Protein AF-G5KAA4-F1 (afdb_monomer_lite)

pLDDT: mean 94.37, std 4.59, range [73.69, 98.5]

Foldseek 3Di:
DFDDDPPDAFTKDFAWDADPVRDTAHAALVNDDQWDKDWDDDPPWTKIFTHGSVRCVVVQQHDDPPGRHDRMDGAHEPPRDPDDPVVVVVNVVRNVRMDTD

Structure (mmCIF, N/CA/C/O backbone):
data_AF-G5KAA4-F1
#
_entry.id   AF-G5KAA4-F1
#
loop_
_atom_site.group_PDB
_atom_site.id
_atom_site.type_symbol
_atom_site.label_atom_id
_atom_site.label_alt_id
_atom_site.label_comp_id
_atom_site.label_asym_id
_atom_site.label_entity_id
_atom_site.label_seq_id
_atom_site.pdbx_PDB_ins_code
_atom_site.Cartn_x
_atom_site.Cartn_y
_atom_site.Cartn_z
_atom_site.occupancy
_atom_site.B_iso_or_equiv
_atom_site.auth_seq_id
_atom_site.auth_comp_id
_atom_site.auth_asym_id
_atom_site.auth_atom_id
_atom_site.pdbx_PDB_model_num
ATOM 1 N N . MET A 1 1 ? -7.394 -7.401 -2.919 1.00 84.38 1 MET A N 1
ATOM 2 C CA . MET A 1 1 ? -8.170 -7.298 -1.662 1.00 84.38 1 MET A CA 1
ATOM 3 C C . MET A 1 1 ? -7.229 -7.351 -0.475 1.00 84.38 1 MET A C 1
ATOM 5 O O . MET A 1 1 ? -6.402 -8.259 -0.416 1.00 84.38 1 MET A O 1
ATOM 9 N N . ALA A 1 2 ? -7.341 -6.403 0.451 1.00 87.50 2 ALA A N 1
ATOM 10 C CA . ALA A 1 2 ? -6.548 -6.393 1.673 1.00 87.50 2 ALA A CA 1
ATOM 11 C C . ALA A 1 2 ? -7.263 -7.140 2.802 1.00 87.50 2 ALA A C 1
ATOM 13 O O . ALA A 1 2 ? -8.482 -7.082 2.926 1.00 87.50 2 ALA A O 1
ATOM 14 N N . LYS A 1 3 ? -6.493 -7.845 3.632 1.00 86.94 3 LYS A N 1
ATOM 15 C CA . LYS A 1 3 ? -7.015 -8.678 4.720 1.00 86.94 3 LYS A CA 1
ATOM 16 C C . LYS A 1 3 ? -6.529 -8.180 6.068 1.00 86.94 3 LYS A C 1
ATOM 18 O O . LYS A 1 3 ? -5.368 -7.788 6.215 1.00 86.94 3 LYS A O 1
ATOM 23 N N . GLN A 1 4 ? -7.403 -8.237 7.067 1.00 87.31 4 GLN A N 1
ATOM 24 C CA . GLN A 1 4 ? -6.991 -8.001 8.441 1.00 87.31 4 GLN A CA 1
ATOM 25 C C . GLN A 1 4 ? -6.092 -9.154 8.894 1.00 87.31 4 GLN A C 1
ATOM 27 O O . GLN A 1 4 ? -6.381 -10.324 8.644 1.00 87.31 4 GLN A O 1
ATOM 32 N N . ILE A 1 5 ? -4.987 -8.820 9.555 1.00 81.69 5 ILE A N 1
ATOM 33 C CA . ILE A 1 5 ? -4.118 -9.814 10.186 1.00 81.69 5 ILE A CA 1
ATOM 34 C C . ILE A 1 5 ? -4.341 -9.714 11.697 1.00 81.69 5 ILE A C 1
ATOM 36 O O . ILE A 1 5 ? -4.245 -8.602 12.227 1.00 81.69 5 ILE A O 1
ATOM 40 N N . PRO A 1 6 ? -4.592 -10.831 12.407 1.00 76.81 6 PRO A N 1
ATOM 41 C CA . PRO A 1 6 ? -4.780 -10.808 13.852 1.00 76.81 6 PRO A CA 1
ATOM 42 C C . PRO A 1 6 ? -3.643 -10.063 14.564 1.00 76.81 6 PRO A C 1
ATOM 44 O O . PRO A 1 6 ? -2.468 -10.250 14.240 1.00 76.81 6 PRO A O 1
ATOM 47 N N . LYS A 1 7 ? -3.998 -9.241 15.559 1.00 73.69 7 LYS A N 1
ATOM 48 C CA . LYS A 1 7 ? -3.068 -8.487 16.425 1.00 73.69 7 LYS A CA 1
ATOM 49 C C . LYS A 1 7 ? -2.289 -7.341 15.755 1.00 73.69 7 LYS A C 1
ATOM 51 O O . LYS A 1 7 ? -1.363 -6.815 16.369 1.00 73.69 7 LYS A O 1
ATOM 56 N N . LYS A 1 8 ? -2.619 -6.937 14.523 1.00 77.94 8 LYS A N 1
ATOM 57 C CA . LYS A 1 8 ? -2.027 -5.747 13.885 1.00 77.94 8 LYS A CA 1
ATOM 58 C C . LYS A 1 8 ? -3.097 -4.919 13.191 1.00 77.94 8 LYS A C 1
ATOM 60 O O . LYS A 1 8 ? -3.724 -5.413 12.257 1.00 77.94 8 LYS A O 1
ATOM 65 N N . ASP A 1 9 ? -3.222 -3.657 13.591 1.00 88.88 9 ASP A N 1
ATOM 66 C CA . ASP A 1 9 ? -4.113 -2.706 12.930 1.00 88.88 9 ASP A CA 1
ATOM 67 C C . ASP A 1 9 ? -3.754 -2.504 11.445 1.00 88.88 9 ASP A C 1
ATOM 69 O O . ASP A 1 9 ? -2.612 -2.710 11.000 1.00 88.88 9 ASP A O 1
ATOM 73 N N . GLY A 1 10 ? -4.769 -2.129 10.666 1.00 93.25 10 GLY A N 1
ATOM 74 C CA . GLY A 1 10 ? -4.706 -2.027 9.210 1.00 93.25 10 GLY A CA 1
ATOM 75 C C . GLY A 1 10 ? -4.799 -3.367 8.475 1.00 93.25 10 GLY A C 1
ATOM 76 O O . GLY A 1 10 ? -4.706 -4.453 9.052 1.00 93.25 10 GLY A O 1
ATOM 77 N N . TYR A 1 11 ? -4.940 -3.271 7.158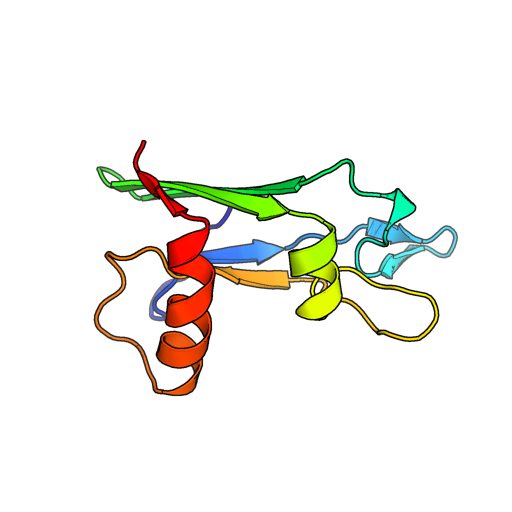 1.00 96.19 11 TYR A N 1
ATOM 78 C CA . TYR A 1 11 ? -5.213 -4.391 6.265 1.00 96.19 11 TYR A CA 1
ATOM 79 C C . TYR A 1 11 ? -4.013 -4.633 5.366 1.00 96.19 11 TYR A C 1
ATOM 81 O O . TYR A 1 11 ? -3.532 -3.725 4.693 1.00 96.19 11 TYR A O 1
ATOM 89 N N . PHE A 1 12 ? -3.497 -5.854 5.368 1.00 95.56 12 PHE A N 1
ATOM 90 C CA . PHE A 1 12 ? -2.341 -6.234 4.571 1.00 95.56 12 PHE A CA 1
ATOM 91 C C . PHE A 1 12 ? -2.779 -6.738 3.200 1.00 95.56 12 PHE A C 1
ATOM 93 O O . PHE A 1 12 ? -3.697 -7.550 3.090 1.00 95.56 12 PHE A O 1
ATOM 100 N N . THR A 1 13 ? -2.085 -6.297 2.159 1.00 95.62 13 THR A N 1
ATOM 101 C CA . THR A 1 13 ? -2.262 -6.810 0.801 1.00 95.62 13 THR A CA 1
ATOM 102 C C . THR A 1 13 ? -0.912 -6.958 0.127 1.00 95.62 13 THR A C 1
ATOM 104 O O . THR A 1 13 ? -0.017 -6.130 0.312 1.00 95.62 13 THR A O 1
ATOM 107 N N . ALA A 1 14 ? -0.787 -8.024 -0.654 1.00 95.19 14 ALA A N 1
ATOM 108 C CA . ALA A 1 14 ? 0.335 -8.267 -1.542 1.00 95.19 14 ALA A CA 1
ATOM 109 C C . ALA A 1 14 ? -0.067 -7.891 -2.975 1.00 95.19 14 ALA A C 1
ATOM 111 O O . ALA A 1 14 ? -1.213 -8.098 -3.367 1.00 95.19 14 ALA A O 1
ATOM 112 N N . PHE A 1 15 ? 0.863 -7.306 -3.719 1.00 93.31 15 PHE A N 1
ATOM 113 C CA . PHE A 1 15 ? 0.724 -6.861 -5.105 1.00 93.31 15 PHE A CA 1
ATOM 114 C C . PHE A 1 15 ? 2.097 -7.014 -5.767 1.00 93.31 15 PHE A C 1
ATOM 116 O O . PHE A 1 15 ? 2.978 -6.169 -5.652 1.00 93.31 15 PHE A O 1
ATOM 123 N N . TRP A 1 16 ? 2.324 -8.180 -6.354 1.00 95.62 16 TRP A N 1
ATOM 124 C CA . TRP A 1 16 ? 3.586 -8.555 -6.980 1.00 95.62 16 TRP A CA 1
ATOM 125 C C . TRP A 1 16 ? 3.303 -9.547 -8.103 1.00 95.62 16 TRP A C 1
ATOM 127 O O . TRP A 1 16 ? 2.243 -10.175 -8.130 1.00 95.62 16 TRP A O 1
ATOM 137 N N . GLN A 1 17 ? 4.279 -9.722 -8.987 1.00 94.69 17 GLN A N 1
ATOM 138 C CA . GLN A 1 17 ? 4.234 -10.704 -10.066 1.00 94.69 17 GLN A CA 1
ATOM 139 C C . GLN A 1 17 ? 5.495 -11.562 -10.111 1.00 94.69 17 GLN A C 1
ATOM 141 O O . GLN A 1 17 ? 6.495 -11.261 -9.456 1.00 94.69 17 GLN A O 1
ATOM 146 N N . LYS A 1 18 ? 5.453 -12.661 -10.868 1.00 96.25 18 LYS A N 1
ATOM 147 C CA . LYS A 1 18 ? 6.650 -13.458 -11.145 1.00 96.25 18 LYS A CA 1
ATOM 148 C C . LYS A 1 18 ? 7.349 -12.917 -12.384 1.00 96.25 18 LYS A C 1
ATOM 150 O O . LYS A 1 18 ? 6.714 -12.734 -13.413 1.00 96.25 18 LYS A O 1
ATOM 155 N N . SER A 1 19 ? 8.659 -12.725 -12.296 1.00 93.81 19 SER A N 1
ATOM 156 C CA . SER A 1 19 ? 9.493 -12.501 -13.473 1.00 93.81 19 SER A CA 1
ATOM 157 C C . SER A 1 19 ? 9.593 -13.767 -14.329 1.00 93.81 19 SER A C 1
ATOM 159 O O . SER A 1 19 ? 9.271 -14.869 -13.873 1.00 93.81 19 SER A O 1
ATOM 161 N N . SER A 1 20 ? 10.130 -13.626 -15.542 1.00 93.69 20 SER A N 1
ATOM 162 C CA . SER A 1 20 ? 10.448 -14.748 -16.440 1.00 93.69 20 SER A CA 1
ATOM 163 C C . SER A 1 20 ? 11.332 -15.817 -15.785 1.00 93.69 20 SER A C 1
ATOM 165 O O . SER A 1 20 ? 11.175 -17.003 -16.054 1.00 93.69 20 SER A O 1
ATOM 167 N N . ASN A 1 21 ? 12.199 -15.415 -14.852 1.00 95.31 21 ASN A N 1
ATOM 168 C CA . ASN A 1 21 ? 13.084 -16.310 -14.101 1.00 95.31 21 ASN A CA 1
ATOM 169 C C . ASN A 1 21 ? 12.433 -16.869 -12.819 1.00 95.31 21 ASN A C 1
ATOM 171 O O . ASN A 1 21 ? 13.126 -17.383 -11.941 1.00 95.31 21 ASN A O 1
ATOM 175 N N . GLY A 1 22 ? 11.118 -16.706 -12.652 1.00 94.19 22 GLY A N 1
ATOM 176 C CA . GLY A 1 22 ? 10.351 -17.236 -11.524 1.00 94.19 22 GLY A CA 1
ATOM 177 C C . GLY A 1 22 ? 10.536 -16.496 -10.195 1.00 94.19 22 GLY A C 1
ATOM 178 O O . GLY A 1 22 ? 10.067 -16.986 -9.167 1.00 94.19 22 GLY A O 1
ATOM 179 N N . LYS A 1 23 ? 11.194 -15.328 -10.183 1.00 96.06 23 LYS A N 1
ATOM 180 C CA . LYS A 1 23 ? 11.386 -14.522 -8.965 1.00 96.06 23 LYS A CA 1
ATOM 181 C C . LYS A 1 23 ? 10.196 -13.595 -8.736 1.00 96.06 23 LYS A C 1
ATOM 183 O O . LYS A 1 23 ? 9.709 -12.983 -9.680 1.00 96.06 23 LYS A O 1
ATOM 188 N N . ASN A 1 24 ? 9.778 -13.436 -7.482 1.00 96.81 24 ASN A N 1
ATOM 189 C CA . ASN A 1 24 ? 8.755 -12.453 -7.126 1.00 96.81 24 ASN A CA 1
ATOM 190 C C . ASN A 1 24 ? 9.341 -11.040 -7.237 1.00 96.81 24 ASN A C 1
ATOM 192 O O . ASN A 1 24 ? 10.372 -10.744 -6.626 1.00 96.81 24 ASN A O 1
ATOM 196 N N . ILE A 1 25 ? 8.678 -10.185 -8.008 1.00 96.00 25 ILE A N 1
ATOM 197 C CA . ILE A 1 25 ? 9.054 -8.794 -8.253 1.00 96.00 25 ILE A CA 1
ATOM 198 C C . ILE A 1 25 ? 7.855 -7.874 -7.988 1.00 96.00 25 ILE A C 1
ATOM 200 O O . ILE A 1 25 ? 6.709 -8.302 -8.152 1.00 96.00 25 ILE A O 1
ATOM 204 N N . PRO A 1 26 ? 8.084 -6.623 -7.551 1.00 96.81 26 PRO A N 1
ATOM 205 C CA . PRO A 1 26 ? 7.014 -5.634 -7.478 1.00 96.81 26 PRO A CA 1
ATOM 206 C C . PRO A 1 26 ? 6.392 -5.408 -8.860 1.00 96.81 26 PRO A C 1
ATOM 208 O O . PRO A 1 26 ? 7.036 -5.644 -9.883 1.00 96.81 26 PRO A O 1
ATOM 211 N N . PHE A 1 27 ? 5.155 -4.917 -8.878 1.00 95.88 27 PHE A N 1
ATOM 212 C CA . PHE A 1 27 ? 4.604 -4.349 -10.103 1.00 95.88 27 PHE A CA 1
ATOM 213 C C . PHE A 1 27 ? 5.405 -3.119 -10.531 1.00 95.88 27 PHE A C 1
ATOM 215 O O . PHE A 1 27 ? 5.907 -2.364 -9.695 1.00 95.88 27 PHE A O 1
ATOM 222 N N . THR A 1 28 ? 5.501 -2.940 -11.835 1.00 94.69 28 THR A N 1
ATOM 223 C CA . THR A 1 28 ? 6.133 -1.839 -12.552 1.00 94.69 28 THR A CA 1
ATOM 224 C C . THR A 1 28 ? 5.071 -0.912 -13.129 1.00 94.69 28 THR A C 1
ATOM 226 O O . THR A 1 28 ? 3.873 -1.203 -13.093 1.00 94.69 28 THR A O 1
ATOM 229 N N . GLU A 1 29 ? 5.505 0.213 -13.685 1.00 92.31 29 GLU A N 1
ATOM 230 C CA . GLU A 1 29 ? 4.613 1.163 -14.346 1.00 92.31 29 GLU A CA 1
ATOM 231 C C . GLU A 1 29 ? 3.784 0.530 -15.466 1.00 92.31 29 GLU A C 1
ATOM 233 O O . GLU A 1 29 ? 2.637 0.923 -15.662 1.00 92.31 29 GLU A O 1
ATOM 238 N N . ASN A 1 30 ? 4.336 -0.457 -16.168 1.00 91.69 30 ASN A N 1
ATOM 239 C CA . ASN A 1 30 ? 3.666 -1.116 -17.288 1.00 91.69 30 ASN A CA 1
ATOM 240 C C . ASN A 1 30 ? 2.622 -2.147 -16.839 1.00 91.69 30 ASN A C 1
ATOM 242 O O . ASN A 1 30 ? 1.767 -2.530 -17.632 1.00 91.69 30 ASN A O 1
ATOM 246 N N . ASP A 1 31 ? 2.676 -2.590 -15.579 1.00 91.00 31 ASP A N 1
ATOM 247 C CA . ASP A 1 31 ? 1.735 -3.577 -15.039 1.00 91.00 31 ASP A CA 1
ATOM 248 C C . ASP A 1 31 ? 0.444 -2.934 -14.515 1.00 91.00 31 ASP A C 1
ATOM 250 O O . ASP A 1 31 ? -0.551 -3.623 -14.286 1.00 91.00 31 ASP A O 1
ATOM 254 N N . LEU A 1 32 ? 0.457 -1.617 -14.286 1.00 87.88 32 LEU A N 1
ATOM 255 C CA . LEU A 1 32 ? -0.715 -0.857 -13.868 1.00 87.88 32 LEU A CA 1
ATOM 256 C C . LEU A 1 32 ? -1.307 -0.080 -15.043 1.00 87.88 32 LEU A C 1
ATOM 258 O O . LEU A 1 32 ? -0.584 0.505 -15.848 1.00 87.88 32 LEU A O 1
ATOM 262 N N . GLY A 1 33 ? -2.640 0.008 -15.053 1.00 90.12 33 GLY A N 1
ATOM 263 C CA . GLY A 1 33 ? -3.344 1.086 -15.746 1.00 90.12 33 GLY A CA 1
ATOM 264 C C . GLY A 1 33 ? -3.155 2.422 -15.015 1.00 90.12 33 GLY A C 1
ATOM 265 O O . GLY A 1 33 ? -2.098 2.703 -14.455 1.00 90.12 33 GLY A O 1
ATOM 266 N N . GLU A 1 34 ? -4.202 3.240 -14.951 1.00 95.06 34 GLU A N 1
ATOM 267 C CA . GLU A 1 34 ? -4.102 4.580 -14.352 1.00 95.06 34 GLU A CA 1
ATOM 268 C C . GLU A 1 34 ? -4.119 4.591 -12.817 1.00 95.06 34 GLU A C 1
ATOM 270 O O . GLU A 1 34 ? -3.691 5.566 -12.198 1.00 95.06 34 GLU A O 1
ATOM 275 N N . GLU A 1 35 ? -4.592 3.520 -12.173 1.00 95.88 35 GLU A N 1
ATOM 276 C CA . GLU A 1 35 ? -4.849 3.496 -10.730 1.00 95.88 35 GLU A CA 1
ATOM 277 C C . GLU A 1 35 ? -4.495 2.148 -10.087 1.00 95.88 35 GLU A C 1
ATOM 279 O O . GLU A 1 35 ? -4.676 1.076 -10.666 1.00 95.88 35 GLU A O 1
ATOM 284 N N . LEU A 1 36 ? -4.034 2.203 -8.835 1.00 95.56 36 LEU A N 1
ATOM 285 C CA . LEU A 1 36 ? -3.958 1.065 -7.928 1.00 95.56 36 LEU A CA 1
ATOM 286 C C . LEU A 1 36 ? -5.213 1.033 -7.056 1.00 95.56 36 LEU A C 1
ATOM 288 O O . LEU A 1 36 ? -5.406 1.899 -6.198 1.00 95.56 36 LEU A O 1
ATOM 292 N N . ILE A 1 37 ? -6.016 -0.015 -7.227 1.00 96.62 37 ILE A N 1
ATOM 293 C CA . ILE A 1 37 ? -7.268 -0.193 -6.495 1.00 96.62 37 ILE A CA 1
ATOM 294 C C . ILE A 1 37 ? -7.109 -1.257 -5.408 1.00 96.62 37 ILE A C 1
ATOM 296 O O . ILE A 1 37 ? -6.813 -2.421 -5.688 1.00 96.62 37 ILE A O 1
ATOM 300 N N . ILE A 1 38 ? -7.349 -0.877 -4.151 1.00 97.38 38 ILE A N 1
ATOM 301 C CA . ILE A 1 38 ? -7.303 -1.783 -2.997 1.00 97.38 38 ILE A CA 1
ATOM 302 C C . ILE A 1 38 ? -8.644 -1.770 -2.273 1.00 97.38 38 ILE A C 1
ATOM 304 O O . ILE A 1 38 ? -8.989 -0.807 -1.596 1.00 97.38 38 ILE A O 1
ATOM 308 N N . ILE A 1 39 ? -9.361 -2.886 -2.359 1.00 97.00 39 ILE A N 1
ATOM 309 C CA . ILE A 1 39 ? -10.612 -3.102 -1.627 1.00 97.00 39 ILE A CA 1
ATOM 310 C C . ILE A 1 39 ? -10.300 -3.640 -0.227 1.00 97.00 39 ILE A C 1
ATOM 312 O O . ILE A 1 39 ? -9.480 -4.560 -0.078 1.00 97.00 39 ILE A O 1
ATOM 316 N N . VAL A 1 40 ? -10.958 -3.066 0.778 1.00 96.06 40 VAL A N 1
ATOM 317 C CA . VAL A 1 40 ? -10.974 -3.518 2.169 1.00 96.06 40 VAL A CA 1
ATOM 318 C C . VAL A 1 40 ? -12.390 -3.933 2.541 1.00 96.06 40 VAL A C 1
ATOM 320 O O . VAL A 1 40 ? -13.309 -3.122 2.482 1.00 96.06 40 VAL A O 1
ATOM 323 N N . GLU A 1 41 ? -12.534 -5.170 3.006 1.00 92.38 41 GLU A N 1
ATOM 324 C CA . GLU A 1 41 ? -13.786 -5.692 3.551 1.00 92.38 41 GLU A CA 1
ATOM 325 C C . GLU A 1 41 ? -13.545 -6.244 4.957 1.00 92.38 41 GLU A C 1
ATOM 327 O O . GLU A 1 41 ? -12.677 -7.095 5.171 1.00 92.38 41 GLU A O 1
ATOM 332 N N . ASP A 1 42 ? -14.309 -5.744 5.925 1.00 90.12 42 ASP A N 1
ATOM 333 C CA . ASP A 1 42 ? -14.256 -6.152 7.325 1.00 90.12 42 ASP A CA 1
ATOM 334 C C . ASP A 1 42 ? -15.652 -6.134 7.948 1.00 90.12 42 ASP A C 1
ATOM 336 O O . ASP A 1 42 ? -16.085 -5.146 8.547 1.00 90.12 42 ASP A O 1
ATOM 340 N N . LYS A 1 43 ? -16.368 -7.253 7.795 1.00 87.88 43 LYS A N 1
ATOM 341 C CA . LYS A 1 43 ? -17.741 -7.439 8.285 1.00 87.88 43 LYS A CA 1
ATOM 342 C C . LYS A 1 43 ? -18.666 -6.308 7.811 1.00 87.88 43 LYS A C 1
ATOM 344 O O . LYS A 1 43 ? -19.105 -6.326 6.670 1.00 87.88 43 LYS A O 1
ATOM 349 N N . HIS A 1 44 ? -18.936 -5.331 8.678 1.00 89.88 44 HIS A N 1
ATOM 350 C CA . HIS A 1 44 ? -19.819 -4.186 8.434 1.00 89.88 44 HIS A CA 1
ATOM 351 C C . HIS A 1 44 ? -19.080 -2.922 7.970 1.00 89.88 44 HIS A C 1
ATOM 353 O O . HIS A 1 44 ? -19.688 -1.861 7.875 1.00 89.88 44 HIS A O 1
ATOM 359 N N . LYS A 1 45 ? -17.763 -2.995 7.753 1.00 93.38 45 LYS A N 1
ATOM 360 C CA . LYS A 1 45 ? -16.946 -1.887 7.257 1.00 93.38 45 LYS A CA 1
ATOM 361 C C . LYS A 1 45 ? -16.360 -2.275 5.915 1.00 93.38 45 LYS A C 1
ATOM 363 O O . LYS A 1 45 ? -15.605 -3.243 5.826 1.00 93.38 45 LYS A O 1
ATOM 368 N N . GLN A 1 46 ? -16.697 -1.513 4.889 1.00 95.81 46 GLN A N 1
ATOM 369 C CA . GLN A 1 46 ? -16.193 -1.724 3.546 1.00 95.81 46 GLN A CA 1
ATOM 370 C C . GLN A 1 46 ? -15.706 -0.406 2.963 1.00 95.81 46 GLN A C 1
ATOM 372 O O . GLN A 1 46 ? -16.103 0.686 3.377 1.00 95.81 46 GLN A O 1
ATOM 377 N N . GLY A 1 47 ? -14.752 -0.513 2.055 1.00 97.62 47 GLY A N 1
ATOM 378 C CA . GLY A 1 47 ? -14.235 0.646 1.364 1.00 97.62 47 GLY A CA 1
ATOM 379 C C . GLY A 1 47 ? -13.131 0.305 0.391 1.00 97.62 47 GLY A C 1
ATOM 380 O O . GLY A 1 47 ? -12.646 -0.826 0.307 1.00 97.62 47 GLY A O 1
ATOM 381 N N . ILE A 1 48 ? -12.721 1.323 -0.341 1.00 98.31 48 ILE A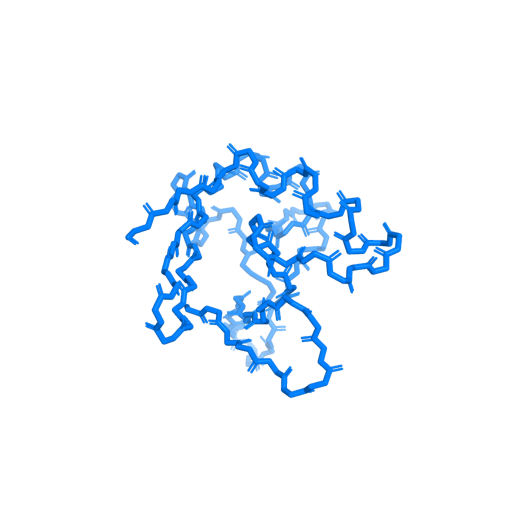 N 1
ATOM 382 C CA . ILE A 1 48 ? -11.810 1.203 -1.464 1.00 98.31 48 ILE A CA 1
ATOM 383 C C . ILE A 1 48 ? -10.784 2.328 -1.410 1.00 98.31 48 ILE A C 1
ATOM 385 O O . ILE A 1 48 ? -11.120 3.488 -1.184 1.00 98.31 48 ILE A O 1
ATOM 389 N N . PHE A 1 49 ? -9.517 1.978 -1.605 1.00 98.50 49 PHE A N 1
ATOM 390 C CA . PHE A 1 49 ? -8.475 2.941 -1.931 1.00 98.50 49 PHE A CA 1
ATOM 391 C C . PHE A 1 49 ? -8.305 2.977 -3.440 1.00 98.50 49 PHE A C 1
ATOM 393 O O . PHE A 1 49 ? -8.074 1.927 -4.040 1.00 98.50 49 PHE A O 1
ATOM 400 N N . ILE A 1 50 ? -8.376 4.169 -4.020 1.00 98.19 50 ILE A N 1
ATOM 401 C CA . ILE A 1 50 ? -8.151 4.417 -5.444 1.00 98.19 50 ILE A CA 1
ATOM 402 C C . ILE A 1 50 ? -6.960 5.367 -5.549 1.00 98.19 50 ILE A C 1
ATOM 404 O O . ILE A 1 50 ? -7.094 6.574 -5.356 1.00 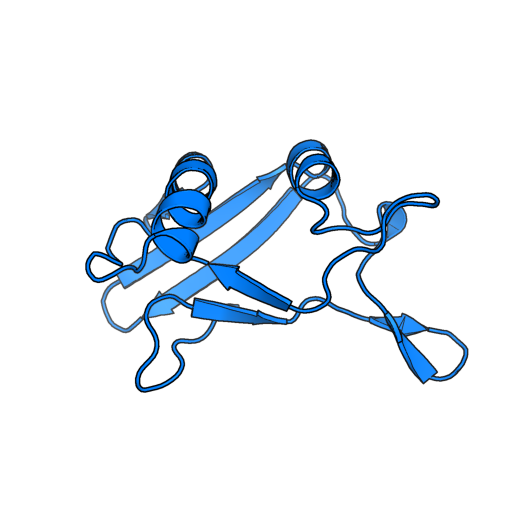98.19 50 ILE A O 1
ATOM 408 N N . ILE A 1 51 ? -5.764 4.812 -5.741 1.00 97.94 51 ILE A N 1
ATOM 409 C CA . ILE A 1 51 ? -4.516 5.582 -5.730 1.00 97.94 51 ILE A CA 1
ATOM 410 C C . ILE A 1 51 ? -4.044 5.770 -7.172 1.00 97.94 51 ILE A C 1
ATOM 412 O O . ILE A 1 51 ? -3.692 4.771 -7.801 1.00 97.94 51 ILE A O 1
ATOM 416 N N . PRO A 1 52 ? -3.960 7.008 -7.687 1.00 97.62 52 PRO A N 1
ATOM 417 C CA . PRO A 1 52 ? -3.429 7.267 -9.020 1.00 97.62 52 PRO A CA 1
ATOM 418 C C . PRO A 1 52 ? -2.014 6.707 -9.190 1.00 97.62 52 PRO A C 1
ATOM 420 O O . PRO A 1 52 ? -1.194 6.774 -8.267 1.00 97.62 52 PRO A O 1
ATOM 423 N N . LYS A 1 53 ? -1.694 6.200 -10.382 1.00 95.50 53 LYS A N 1
ATOM 424 C CA . LYS A 1 53 ? -0.395 5.599 -10.720 1.00 95.50 53 LYS A CA 1
ATOM 425 C C . LYS A 1 53 ? 0.775 6.513 -10.357 1.00 95.50 53 LYS A C 1
ATOM 427 O O . LYS A 1 53 ? 1.717 6.063 -9.707 1.00 95.50 53 LYS A O 1
ATOM 432 N N . LEU A 1 54 ? 0.682 7.805 -10.677 1.00 95.38 54 LEU A N 1
ATOM 433 C CA . LEU A 1 54 ? 1.722 8.790 -10.351 1.00 95.38 54 LEU A CA 1
ATOM 434 C C . LEU A 1 54 ? 1.960 8.926 -8.839 1.00 95.38 54 LEU A C 1
ATOM 436 O O . LEU A 1 54 ? 3.103 9.010 -8.389 1.00 95.38 54 LEU A O 1
ATOM 440 N N . ASP A 1 55 ? 0.898 8.893 -8.034 1.00 97.19 55 ASP A N 1
ATOM 441 C CA . ASP A 1 55 ? 1.018 8.914 -6.575 1.00 97.19 55 ASP A CA 1
ATOM 442 C C . ASP A 1 55 ? 1.562 7.592 -6.023 1.00 97.19 55 ASP A C 1
ATOM 444 O O . ASP A 1 55 ? 2.318 7.591 -5.047 1.00 97.19 55 ASP A O 1
ATOM 448 N N . ALA A 1 56 ? 1.221 6.463 -6.648 1.00 96.62 56 ALA A N 1
ATOM 449 C CA . ALA A 1 56 ? 1.772 5.162 -6.291 1.00 96.62 56 ALA A CA 1
ATOM 450 C C . ALA A 1 56 ? 3.287 5.089 -6.574 1.00 96.62 56 ALA A C 1
ATOM 452 O O . ALA A 1 56 ? 4.036 4.597 -5.723 1.00 96.62 56 ALA A O 1
ATOM 453 N N . ILE A 1 57 ? 3.748 5.641 -7.702 1.00 95.25 57 ILE A N 1
ATOM 454 C CA . ILE A 1 57 ? 5.173 5.778 -8.057 1.00 95.25 57 ILE A CA 1
ATOM 455 C C . ILE A 1 57 ? 5.885 6.702 -7.069 1.00 95.25 57 ILE A C 1
ATOM 457 O O . ILE A 1 57 ? 6.860 6.297 -6.444 1.00 95.25 57 ILE A O 1
ATOM 461 N N . LYS A 1 58 ? 5.348 7.907 -6.825 1.00 96.12 58 LYS A N 1
ATOM 462 C CA . LYS A 1 58 ? 5.917 8.887 -5.878 1.00 96.12 58 LYS A CA 1
ATOM 463 C C . LYS A 1 58 ? 6.081 8.334 -4.458 1.00 96.12 58 LYS A C 1
ATOM 465 O O . LYS A 1 58 ? 6.886 8.833 -3.672 1.00 96.12 58 LYS A O 1
ATOM 470 N N . ARG A 1 59 ? 5.286 7.326 -4.096 1.00 96.12 59 ARG A N 1
ATOM 471 C CA . ARG A 1 59 ? 5.322 6.648 -2.789 1.00 96.12 59 ARG A CA 1
ATOM 472 C C . ARG A 1 59 ? 6.117 5.342 -2.806 1.00 96.12 59 ARG A C 1
ATOM 474 O O . ARG A 1 59 ? 6.092 4.610 -1.809 1.00 96.12 59 ARG A O 1
ATOM 481 N N . ASN A 1 60 ? 6.816 5.062 -3.902 1.00 96.25 60 ASN A N 1
ATOM 482 C CA . ASN A 1 60 ? 7.629 3.873 -4.144 1.00 96.25 60 ASN A CA 1
ATOM 483 C C . ASN A 1 60 ? 6.826 2.576 -3.965 1.00 96.25 60 ASN A C 1
ATOM 485 O O . ASN A 1 60 ? 7.334 1.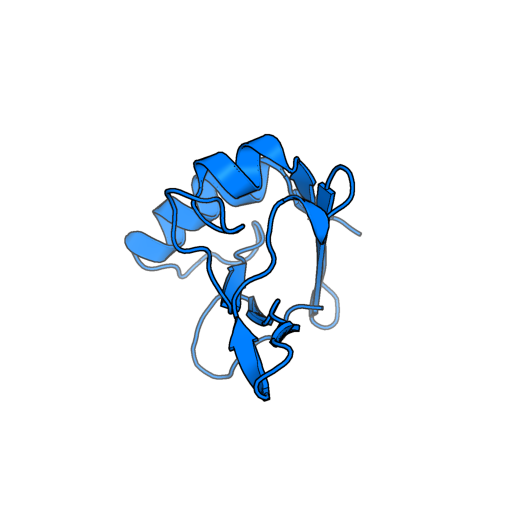583 -3.444 1.00 96.25 60 ASN A O 1
ATOM 489 N N . ILE A 1 61 ? 5.531 2.599 -4.291 1.00 96.56 61 ILE A N 1
ATOM 490 C CA . ILE A 1 61 ? 4.669 1.412 -4.252 1.00 96.56 61 ILE A CA 1
ATOM 491 C C . ILE A 1 61 ? 4.909 0.592 -5.516 1.00 96.56 61 ILE A C 1
ATOM 493 O O . ILE A 1 61 ? 5.095 -0.618 -5.423 1.00 96.56 61 ILE A O 1
ATOM 497 N N . ILE A 1 62 ? 4.968 1.272 -6.660 1.00 96.06 62 ILE A N 1
ATOM 498 C CA . ILE A 1 62 ? 5.268 0.706 -7.976 1.00 96.06 62 ILE A CA 1
ATOM 499 C C . ILE A 1 62 ? 6.749 0.909 -8.284 1.00 96.06 62 ILE A C 1
ATOM 501 O O . ILE A 1 62 ? 7.343 1.896 -7.847 1.00 96.06 62 ILE A O 1
ATOM 505 N N . ALA A 1 63 ? 7.352 -0.061 -8.962 1.00 95.50 63 ALA A N 1
ATOM 506 C CA . ALA A 1 63 ? 8.739 0.000 -9.384 1.00 95.50 63 ALA A CA 1
ATOM 507 C C . ALA A 1 63 ? 8.905 0.826 -10.665 1.00 95.50 63 ALA A C 1
ATOM 509 O O . ALA A 1 63 ? 8.077 0.739 -11.572 1.00 95.50 63 ALA A O 1
ATOM 510 N N . THR A 1 64 ? 10.012 1.559 -10.721 1.00 93.88 64 THR A N 1
ATOM 511 C CA . THR A 1 64 ? 10.544 2.231 -11.916 1.00 93.88 64 THR A CA 1
ATOM 512 C C . THR A 1 64 ? 11.963 1.712 -12.164 1.00 93.88 64 THR A C 1
ATOM 514 O O . THR A 1 64 ? 12.450 0.867 -11.402 1.00 93.88 64 THR A O 1
ATOM 517 N N . ASP A 1 65 ? 12.647 2.221 -13.186 1.00 92.12 65 ASP A N 1
ATOM 518 C CA . ASP A 1 65 ? 14.045 1.860 -13.449 1.00 92.12 65 ASP A CA 1
ATOM 519 C C . ASP A 1 65 ? 14.985 2.280 -12.297 1.00 92.12 65 ASP A C 1
ATOM 521 O O . ASP A 1 65 ? 15.973 1.602 -12.007 1.00 92.12 65 ASP A O 1
ATOM 525 N N . GLU A 1 66 ? 14.649 3.347 -11.567 1.00 91.94 66 GLU A N 1
ATOM 526 C CA . GLU A 1 66 ? 15.432 3.889 -10.448 1.00 91.94 66 GLU A CA 1
ATOM 527 C C . GLU A 1 66 ? 14.919 3.445 -9.071 1.00 91.94 66 GLU A C 1
ATOM 529 O O . GLU A 1 66 ? 15.671 3.436 -8.090 1.00 91.94 66 GLU A O 1
ATOM 534 N N . ILE A 1 67 ? 13.631 3.107 -8.959 1.00 91.69 67 ILE A N 1
ATOM 535 C CA . ILE A 1 67 ? 12.961 2.877 -7.677 1.00 91.69 67 ILE A CA 1
ATOM 536 C C . ILE A 1 67 ? 12.554 1.416 -7.539 1.00 91.69 67 ILE A C 1
ATOM 538 O O . ILE A 1 67 ? 11.691 0.897 -8.246 1.00 91.69 67 ILE A O 1
ATOM 542 N N . LYS A 1 68 ? 13.083 0.765 -6.499 1.00 89.31 68 LYS A N 1
ATOM 543 C CA . LYS A 1 68 ? 12.600 -0.550 -6.078 1.00 89.31 68 LYS A CA 1
ATOM 544 C C . LYS A 1 68 ? 11.204 -0.419 -5.454 1.00 89.31 68 LYS A C 1
ATOM 546 O O . LYS A 1 68 ? 11.070 0.038 -4.318 1.00 89.31 68 LYS A O 1
ATOM 551 N N . GLY A 1 69 ? 10.181 -0.842 -6.196 1.00 95.88 69 GLY A N 1
ATOM 552 C CA . GLY A 1 69 ? 8.789 -0.879 -5.740 1.00 95.88 69 GLY A CA 1
ATOM 553 C C . GLY A 1 69 ? 8.539 -1.853 -4.580 1.00 95.88 69 GLY A C 1
ATOM 554 O O . GLY A 1 69 ? 9.421 -2.601 -4.139 1.00 95.88 69 GLY A O 1
ATOM 555 N N . LYS A 1 70 ? 7.300 -1.877 -4.084 1.00 97.25 70 LYS A N 1
ATOM 556 C CA . LYS A 1 70 ? 6.858 -2.758 -2.995 1.00 97.25 70 LYS A CA 1
ATOM 557 C C . LYS A 1 70 ? 6.118 -3.968 -3.544 1.00 97.25 70 LYS A C 1
ATOM 559 O O . LYS A 1 70 ? 5.390 -3.882 -4.517 1.00 97.25 70 LYS A O 1
ATOM 564 N N . MET A 1 71 ? 6.268 -5.095 -2.854 1.00 97.00 71 MET A N 1
ATOM 565 C CA . MET A 1 71 ? 5.504 -6.316 -3.144 1.00 97.00 71 MET A CA 1
ATOM 566 C C . MET A 1 71 ? 4.277 -6.472 -2.243 1.00 97.00 71 MET A C 1
ATOM 568 O O . MET A 1 71 ? 3.401 -7.289 -2.507 1.00 97.00 71 MET A O 1
ATOM 572 N N . ALA A 1 72 ? 4.238 -5.751 -1.124 1.00 96.88 72 ALA A N 1
ATOM 573 C CA . ALA A 1 72 ? 3.126 -5.768 -0.193 1.00 96.88 72 ALA A CA 1
ATOM 574 C C . ALA A 1 72 ? 3.192 -4.560 0.739 1.00 96.88 72 ALA A C 1
ATOM 576 O O . ALA A 1 72 ? 4.274 -4.036 1.023 1.00 96.88 72 ALA A O 1
ATOM 577 N N . MET A 1 73 ? 2.045 -4.150 1.273 1.00 96.56 73 MET A N 1
ATOM 578 C CA . MET A 1 73 ? 1.986 -3.166 2.350 1.00 96.56 73 MET A CA 1
ATOM 579 C C . MET A 1 73 ? 0.671 -3.240 3.128 1.00 96.56 73 MET A C 1
ATOM 581 O O . MET A 1 73 ? -0.230 -4.016 2.803 1.00 96.56 73 MET A O 1
ATOM 585 N N . ARG A 1 74 ? 0.578 -2.417 4.178 1.00 96.81 74 ARG A N 1
ATOM 586 C CA . ARG A 1 74 ? -0.654 -2.201 4.936 1.00 96.81 74 ARG A CA 1
ATOM 587 C C . ARG A 1 74 ? -1.383 -0.950 4.466 1.00 96.81 74 ARG A C 1
ATOM 589 O O . ARG A 1 74 ? -0.755 0.082 4.227 1.00 96.81 74 ARG A O 1
ATOM 596 N N . PHE A 1 75 ? -2.700 -1.055 4.405 1.00 97.56 75 PHE A N 1
ATOM 597 C CA . PHE A 1 75 ? -3.630 0.034 4.161 1.00 97.56 75 PHE A CA 1
ATOM 598 C C . PHE A 1 75 ? -4.451 0.288 5.419 1.00 97.56 75 PHE A C 1
ATOM 600 O O . PHE A 1 75 ? -4.899 -0.651 6.079 1.00 97.56 75 PHE A O 1
ATOM 607 N N . TYR A 1 76 ? -4.607 1.557 5.771 1.00 97.88 76 TYR A N 1
ATOM 608 C CA . TYR A 1 76 ? -5.240 1.997 7.005 1.00 97.88 76 TYR A CA 1
ATOM 609 C C . TYR A 1 76 ? -6.455 2.862 6.659 1.00 97.88 76 TYR A C 1
ATOM 611 O O . TYR A 1 76 ? -6.308 4.067 6.460 1.00 97.88 76 TYR A O 1
ATOM 619 N N . PRO A 1 77 ? -7.658 2.272 6.550 1.00 97.44 77 PRO A N 1
ATOM 620 C CA . PRO A 1 77 ? -8.893 3.038 6.434 1.00 97.44 77 PRO A CA 1
ATOM 621 C C . PRO A 1 77 ? -9.067 4.012 7.608 1.00 97.44 77 PRO A C 1
ATOM 623 O O . PRO A 1 77 ? -8.434 3.825 8.655 1.00 97.44 77 PRO A O 1
ATOM 626 N N . PRO A 1 78 ? -9.946 5.023 7.495 1.00 97.25 78 PRO A N 1
ATOM 627 C CA . PRO A 1 78 ? -10.142 6.011 8.556 1.00 97.25 78 PRO A CA 1
ATOM 628 C C . PRO A 1 78 ? -10.579 5.396 9.893 1.00 97.25 78 PRO A C 1
ATOM 630 O O . PRO A 1 78 ? -10.289 5.943 10.952 1.00 97.25 78 PRO A O 1
ATOM 633 N N . TRP A 1 79 ? -11.228 4.228 9.866 1.00 95.81 79 TRP A N 1
ATOM 634 C CA . TRP A 1 79 ? -11.661 3.526 11.075 1.00 95.81 79 TRP A CA 1
ATOM 635 C C . TRP A 1 79 ? -10.542 2.802 11.838 1.00 95.81 79 TRP A C 1
ATOM 637 O O . TRP A 1 79 ? -10.803 2.252 12.908 1.00 95.81 79 TRP A O 1
ATOM 647 N N . CYS A 1 80 ? -9.312 2.757 11.320 1.00 95.19 80 CYS A N 1
ATOM 648 C CA . CYS A 1 80 ? -8.160 2.273 12.075 1.00 95.19 80 CYS A CA 1
ATOM 649 C C . CYS A 1 80 ? -7.640 3.392 12.991 1.00 95.19 80 CYS A C 1
ATOM 651 O O . CYS A 1 80 ? -6.923 4.276 12.531 1.00 95.19 80 CYS A O 1
ATOM 653 N N . THR A 1 81 ? -7.987 3.360 14.279 1.00 93.56 81 THR A N 1
ATOM 654 C CA . THR A 1 81 ? -7.691 4.461 15.219 1.00 93.56 81 THR A CA 1
ATOM 655 C C . THR A 1 81 ? -6.503 4.193 16.147 1.00 93.56 81 THR A C 1
ATOM 657 O O . THR A 1 81 ? -5.810 5.129 16.536 1.00 93.56 81 THR A O 1
ATOM 660 N N . ASN A 1 82 ? -6.199 2.932 16.461 1.00 93.00 82 ASN A N 1
ATOM 661 C CA . ASN A 1 82 ? -5.129 2.558 17.393 1.00 93.00 82 ASN A CA 1
ATOM 662 C C . ASN A 1 82 ? -3.752 2.392 16.709 1.00 93.00 82 ASN A C 1
ATOM 664 O O . ASN A 1 82 ? -3.071 1.377 16.827 1.00 93.00 82 ASN A O 1
ATOM 668 N N . LEU A 1 83 ? -3.336 3.387 15.926 1.00 95.44 83 LEU A N 1
ATOM 669 C CA . LEU A 1 83 ? -2.137 3.294 15.090 1.00 95.44 83 LEU A CA 1
ATOM 670 C C . LEU A 1 83 ? -0.876 3.812 15.790 1.00 95.44 83 LEU A C 1
ATOM 672 O O . LEU A 1 83 ? -0.897 4.848 16.449 1.00 95.44 83 LEU A O 1
ATOM 676 N N . ASN A 1 84 ? 0.265 3.154 15.557 1.00 95.06 84 ASN A N 1
ATOM 677 C CA . ASN A 1 84 ? 1.578 3.702 15.917 1.00 95.06 84 ASN A CA 1
ATOM 678 C C . ASN A 1 84 ? 1.981 4.877 14.994 1.00 95.06 84 ASN A C 1
ATOM 680 O O . ASN A 1 84 ? 1.376 5.085 13.943 1.00 95.06 84 ASN A O 1
ATOM 684 N N . LYS A 1 85 ? 3.042 5.623 15.340 1.00 97.00 85 LYS A N 1
ATOM 685 C CA . LYS A 1 85 ? 3.473 6.831 14.596 1.00 97.00 85 LYS A CA 1
ATOM 686 C C . LYS A 1 85 ? 3.688 6.591 13.091 1.00 97.00 85 LYS A C 1
ATOM 688 O O . LYS A 1 85 ? 3.273 7.405 12.267 1.00 97.00 85 LYS A O 1
ATOM 693 N N . THR A 1 86 ? 4.299 5.466 12.718 1.00 96.00 86 THR A N 1
ATOM 694 C CA . THR A 1 86 ? 4.558 5.116 11.311 1.00 96.00 86 THR A CA 1
ATOM 695 C C . THR A 1 86 ? 3.262 4.814 10.557 1.00 96.00 86 THR A C 1
ATOM 697 O O . THR A 1 86 ? 3.068 5.279 9.430 1.00 96.00 86 THR A O 1
ATOM 700 N N . ALA A 1 87 ? 2.353 4.066 11.183 1.00 96.50 87 ALA A N 1
ATOM 701 C CA . ALA A 1 87 ? 1.047 3.747 10.624 1.00 96.50 87 ALA A CA 1
ATOM 702 C C . ALA A 1 87 ? 0.165 4.996 10.499 1.00 96.50 87 ALA A C 1
ATOM 704 O O . ALA A 1 87 ? -0.435 5.188 9.450 1.00 96.50 87 ALA A O 1
ATOM 705 N N . GLN A 1 88 ? 0.175 5.900 11.483 1.00 97.94 88 GLN A N 1
ATOM 706 C CA . GLN A 1 88 ? -0.514 7.194 11.400 1.00 97.94 88 GLN A CA 1
ATOM 707 C C . GLN A 1 88 ? 0.008 8.043 10.234 1.00 97.94 88 GLN A C 1
ATOM 709 O O . GLN A 1 88 ? -0.776 8.589 9.463 1.00 97.94 88 GLN A O 1
ATOM 714 N N . SER A 1 89 ? 1.332 8.136 10.061 1.00 97.81 89 SER A N 1
ATOM 715 C CA . SER A 1 89 ? 1.932 8.858 8.928 1.00 97.81 89 SER A CA 1
ATOM 716 C C . SER A 1 89 ? 1.503 8.266 7.580 1.00 97.81 89 SER A C 1
ATOM 718 O O . SER A 1 89 ? 1.189 8.993 6.637 1.00 97.81 89 SER A O 1
ATOM 720 N N . THR A 1 90 ? 1.415 6.936 7.507 1.00 97.75 90 THR A N 1
ATOM 721 C CA . THR A 1 90 ? 0.937 6.232 6.312 1.00 97.75 90 THR A CA 1
ATOM 722 C C . THR A 1 90 ? -0.558 6.473 6.075 1.00 97.75 90 THR A C 1
ATOM 724 O O . THR A 1 90 ? -0.963 6.812 4.966 1.00 97.75 90 THR A O 1
ATOM 727 N N . GLN A 1 91 ? -1.378 6.382 7.120 1.00 98.38 91 GLN A N 1
ATOM 728 C CA . GLN A 1 91 ? -2.815 6.638 7.056 1.00 98.38 91 GLN A CA 1
ATOM 729 C C . GLN A 1 91 ? -3.111 8.055 6.551 1.00 98.38 91 GLN A C 1
ATOM 731 O O . GLN A 1 91 ? -3.951 8.211 5.672 1.00 98.38 91 GLN A O 1
ATOM 736 N N . LYS A 1 92 ? -2.385 9.078 7.031 1.00 98.25 92 LYS A N 1
ATOM 737 C CA . LYS A 1 92 ? -2.599 10.498 6.674 1.00 98.25 92 LYS A CA 1
ATOM 738 C C . LYS A 1 92 ? -2.655 10.770 5.174 1.00 98.25 92 LYS A C 1
ATOM 740 O O . LYS A 1 92 ? -3.340 11.698 4.746 1.00 98.25 92 LYS A O 1
ATOM 745 N N . TRP A 1 93 ? -1.899 10.020 4.378 1.00 98.25 93 TRP A N 1
ATOM 746 C CA . TRP A 1 93 ? -1.977 10.149 2.930 1.00 98.25 93 TRP A CA 1
ATOM 747 C C . TRP A 1 93 ? -2.958 9.159 2.311 1.00 98.25 93 TRP A C 1
ATOM 749 O O . TRP A 1 93 ? -3.646 9.535 1.371 1.00 98.25 93 TRP A O 1
ATOM 759 N N . GLN A 1 94 ? -3.054 7.932 2.832 1.00 98.38 94 GLN A N 1
ATOM 760 C CA . GLN A 1 94 ? -3.949 6.905 2.292 1.00 98.38 94 GLN A CA 1
ATOM 761 C C . GLN A 1 94 ? -5.414 7.332 2.336 1.00 98.38 94 GLN A C 1
ATOM 763 O O . GLN A 1 94 ? -6.131 7.127 1.364 1.00 98.38 94 GLN A O 1
ATOM 768 N N . VAL A 1 95 ? -5.848 7.973 3.424 1.00 98.25 95 VAL A N 1
ATOM 769 C CA . VAL A 1 95 ? -7.248 8.395 3.597 1.00 98.25 95 VAL A CA 1
ATOM 770 C C . VAL A 1 95 ? -7.703 9.439 2.578 1.00 98.25 95 VAL A C 1
ATOM 772 O O . VAL A 1 95 ? -8.898 9.584 2.370 1.00 98.25 95 VAL A O 1
ATOM 775 N N . ARG A 1 96 ? -6.773 10.132 1.905 1.00 98.25 96 ARG A N 1
A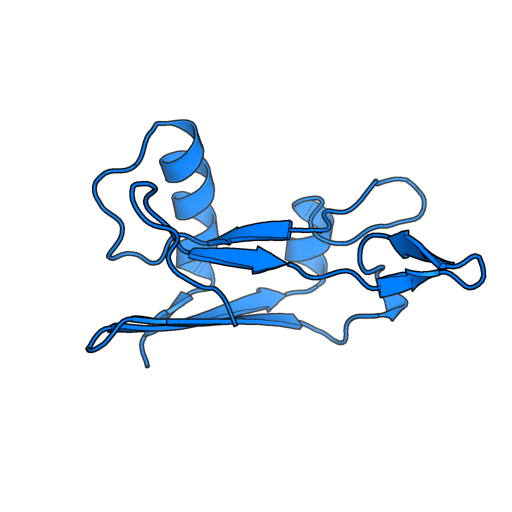TOM 776 C CA . ARG A 1 96 ? -7.099 11.066 0.811 1.00 98.25 96 ARG A CA 1
ATOM 777 C C . ARG A 1 96 ? -7.608 10.350 -0.440 1.00 98.25 96 ARG A C 1
ATOM 779 O O . ARG A 1 96 ? -8.245 10.977 -1.271 1.00 98.25 96 ARG A O 1
ATOM 786 N N . TYR A 1 97 ? -7.301 9.062 -0.557 1.00 98.50 97 TYR A N 1
ATOM 787 C CA . TYR A 1 97 ? -7.661 8.195 -1.676 1.00 98.50 97 TYR A CA 1
ATOM 788 C C . TYR A 1 97 ? -8.738 7.177 -1.286 1.00 98.50 97 TYR A C 1
ATOM 790 O O . TYR A 1 97 ? -8.973 6.223 -2.024 1.00 98.50 97 TYR A O 1
ATOM 798 N N . PHE A 1 98 ? -9.323 7.311 -0.093 1.00 98.50 98 PHE A N 1
ATOM 799 C CA . PHE A 1 98 ? -10.234 6.324 0.467 1.00 98.50 98 PHE A CA 1
ATOM 800 C C . PHE A 1 98 ? -11.693 6.736 0.290 1.00 98.50 98 PHE A C 1
ATOM 802 O O . PHE A 1 98 ? -12.068 7.847 0.658 1.00 98.50 98 PHE A O 1
ATOM 809 N N . ASN A 1 99 ? -12.519 5.797 -0.166 1.00 98.19 99 ASN A N 1
ATOM 810 C CA . ASN A 1 99 ? -13.970 5.923 -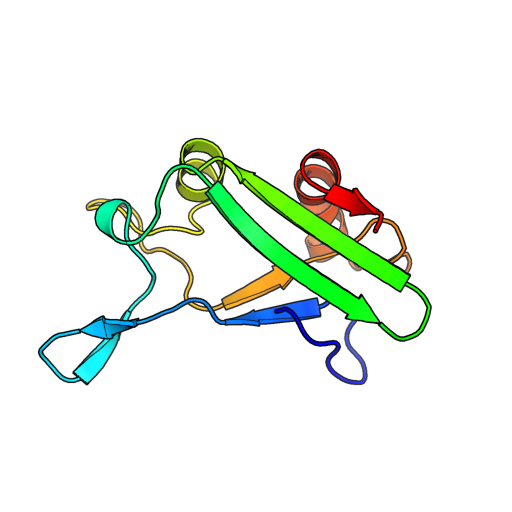0.203 1.00 98.19 99 ASN A CA 1
ATOM 811 C C . ASN A 1 99 ? -14.611 4.788 0.600 1.00 98.19 99 ASN A C 1
ATOM 813 O O . ASN A 1 99 ? -14.180 3.636 0.509 1.00 98.19 99 ASN A O 1
ATOM 817 N N . TYR A 1 100 ? -15.637 5.118 1.383 1.00 97.38 100 TYR A N 1
ATOM 818 C CA . TYR A 1 100 ? -16.501 4.115 2.005 1.00 97.38 100 TYR A CA 1
ATOM 819 C C . TYR A 1 100 ? -17.368 3.439 0.938 1.00 97.38 100 TYR A C 1
ATOM 821 O O . TYR A 1 100 ? -17.744 4.086 -0.041 1.00 97.38 100 TYR A O 1
ATOM 829 N N . LEU A 1 101 ? -17.665 2.156 1.146 1.00 93.88 101 LEU A N 1
ATOM 830 C CA . LEU A 1 101 ? -18.624 1.371 0.367 1.00 93.88 101 LEU A CA 1
ATOM 831 C C . LEU A 1 101 ? -19.779 0.925 1.267 1.00 93.88 101 LEU A C 1
ATOM 833 O O . LEU A 1 101 ? -19.511 0.683 2.470 1.00 93.88 101 LEU A O 1
#

Radius of gyration: 13.84 Å; chains: 1; bounding box: 35×28×35 Å

Sequence (101 aa):
MAKQIPKKDGYFTAFWQKSSNGKNIPFTENDLGEELIIIVEDKHKQGIFIIPKLDAIKRNIIATDEIKGKMAMRFYPPWCTNLNKTAQSTQKWQVRYFNYL

InterPro domains:
  IPR011235 MepB-like [PF08877] (2-98)
  IPR038231 MepB-like superfamily [G3DSA:3.40.1350.140] (1-101)

Organism: NCBI:txid875093

Secondary structure (DSSP, 8-state):
-BEEETTEEEEEEE-EEE-TTS-EEE-BGGG--SEEEEEEEETTEEEEEEEEHHHHHHTTSSB-SSS---SEEEE--TT--S--HHHHHHHHHHGGGEEE-